Protein AF-A0A5S3WFR5-F1 (afdb_monomer_lite)

Structure (mmCIF, N/CA/C/O backbone):
data_AF-A0A5S3WFR5-F1
#
_entry.id   AF-A0A5S3WFR5-F1
#
loop_
_atom_site.group_PDB
_atom_site.id
_atom_site.type_symbol
_atom_site.label_atom_id
_atom_site.label_alt_id
_atom_site.label_comp_id
_atom_site.label_asym_id
_atom_site.label_entity_id
_atom_site.label_seq_id
_atom_site.pdbx_PDB_ins_code
_atom_site.Cartn_x
_atom_site.Cartn_y
_atom_site.Cartn_z
_atom_site.occupancy
_atom_site.B_iso_or_equiv
_atom_site.auth_seq_id
_atom_site.auth_comp_id
_atom_site.auth_asym_id
_atom_site.auth_atom_id
_atom_site.pdbx_PDB_model_num
ATOM 1 N N . LEU A 1 1 ? -14.503 5.009 3.243 1.00 92.75 1 LEU A N 1
ATOM 2 C CA . LEU A 1 1 ? -13.516 4.947 2.146 1.00 92.75 1 LEU A CA 1
ATOM 3 C C . LEU A 1 1 ? -12.479 6.036 2.391 1.00 92.75 1 LEU A C 1
ATOM 5 O O . LEU A 1 1 ? -12.870 7.113 2.813 1.00 92.75 1 LEU A O 1
ATOM 9 N N . VAL A 1 2 ? -11.190 5.758 2.197 1.00 93.81 2 VAL A N 1
ATOM 10 C CA . VAL A 1 2 ? -10.131 6.778 2.271 1.00 93.81 2 VAL A CA 1
ATOM 11 C C . VAL A 1 2 ? -9.521 6.901 0.879 1.00 93.81 2 VAL A C 1
ATOM 13 O O . VAL A 1 2 ? -9.141 5.880 0.308 1.00 93.81 2 VAL A O 1
ATOM 16 N N . VAL A 1 3 ? -9.472 8.112 0.333 1.00 93.50 3 VAL A N 1
ATOM 17 C CA . VAL A 1 3 ? -8.974 8.412 -1.020 1.00 93.50 3 VAL A CA 1
ATOM 18 C C . VAL A 1 3 ? -7.955 9.542 -0.984 1.00 93.50 3 VAL A C 1
ATOM 20 O O . VAL A 1 3 ? -7.815 10.219 0.028 1.00 93.50 3 VAL A O 1
ATOM 23 N N . ALA A 1 4 ? -7.218 9.707 -2.080 1.00 91.62 4 ALA A N 1
ATOM 24 C CA . ALA A 1 4 ? -6.226 10.762 -2.260 1.00 91.62 4 ALA A CA 1
ATOM 25 C C . ALA A 1 4 ? -6.445 11.488 -3.602 1.00 91.62 4 ALA A C 1
ATOM 27 O O . ALA A 1 4 ? -5.541 11.565 -4.444 1.00 91.62 4 ALA A O 1
ATOM 28 N N . ASP A 1 5 ? -7.682 11.918 -3.858 1.00 91.88 5 ASP A N 1
ATOM 29 C CA . ASP A 1 5 ? -8.093 12.506 -5.137 1.00 91.88 5 ASP A CA 1
ATOM 30 C C . ASP A 1 5 ? -8.175 14.040 -5.105 1.00 91.88 5 ASP A C 1
ATOM 32 O O . ASP A 1 5 ? -8.188 14.668 -6.166 1.00 91.88 5 ASP A O 1
ATOM 36 N N . GLY A 1 6 ? -8.110 14.653 -3.920 1.00 93.44 6 GLY A N 1
ATOM 37 C CA . GLY A 1 6 ? -8.160 16.104 -3.764 1.00 93.44 6 GLY A CA 1
ATOM 38 C C . GLY A 1 6 ? -9.564 16.699 -3.887 1.00 93.44 6 GLY A C 1
ATOM 39 O O . GLY A 1 6 ? -9.671 17.914 -4.064 1.00 93.44 6 GLY A O 1
ATOM 40 N N . GLN A 1 7 ? -10.623 15.882 -3.846 1.00 95.38 7 GLN A N 1
ATOM 41 C CA . GLN A 1 7 ? -12.012 16.347 -3.943 1.00 95.38 7 GLN A CA 1
ATOM 42 C C . GLN A 1 7 ? -12.623 16.713 -2.581 1.00 95.38 7 GLN A C 1
ATOM 44 O O . GLN A 1 7 ? -13.726 17.258 -2.537 1.00 95.38 7 GLN A O 1
ATOM 49 N N . GLY A 1 8 ? -11.882 16.507 -1.488 1.00 96.19 8 GLY A N 1
ATOM 50 C CA . GLY A 1 8 ? -12.344 16.755 -0.127 1.00 96.19 8 GLY A CA 1
ATOM 51 C C . GLY A 1 8 ? -13.218 15.630 0.433 1.00 96.19 8 GLY A C 1
ATOM 52 O O . GLY A 1 8 ? -13.573 14.676 -0.256 1.00 96.19 8 GLY A O 1
ATOM 53 N N . ASP A 1 9 ? -13.547 15.745 1.719 1.00 97.44 9 ASP A N 1
ATOM 54 C CA . ASP A 1 9 ? -14.411 14.782 2.399 1.00 97.44 9 ASP A CA 1
ATOM 55 C C . ASP A 1 9 ? -15.851 14.884 1.872 1.00 97.44 9 ASP A C 1
ATOM 57 O O . ASP A 1 9 ? -16.412 15.976 1.751 1.00 97.44 9 ASP A O 1
ATOM 61 N N . GLU A 1 10 ? -16.483 13.738 1.627 1.00 97.56 10 GLU A N 1
ATOM 62 C CA . GLU A 1 10 ? -17.886 13.673 1.224 1.00 97.56 10 GLU A CA 1
ATOM 63 C C . GLU A 1 10 ? -18.612 12.470 1.836 1.00 97.56 10 GLU A C 1
ATOM 65 O O . GLU A 1 10 ? -18.023 11.542 2.392 1.00 97.56 10 GLU A O 1
ATOM 70 N N . THR A 1 11 ? -19.940 12.477 1.753 1.00 97.75 11 THR A N 1
ATOM 71 C CA . THR A 1 11 ? -20.764 11.304 2.053 1.00 97.75 11 THR A CA 1
ATOM 72 C C . THR A 1 11 ? -21.628 11.013 0.846 1.00 97.75 11 THR A C 1
ATOM 74 O O . THR A 1 11 ? -22.443 11.846 0.450 1.00 97.75 11 THR A O 1
ATOM 77 N N . LYS A 1 12 ? -21.463 9.824 0.271 1.00 96.12 12 LYS A N 1
ATOM 78 C CA . LYS A 1 12 ? -22.139 9.425 -0.960 1.00 96.12 12 LYS A CA 1
ATOM 79 C C . LYS A 1 12 ? -22.732 8.036 -0.805 1.00 96.12 12 LYS A C 1
ATOM 81 O O . LYS A 1 12 ? -22.036 7.115 -0.394 1.00 96.12 12 LYS A O 1
ATOM 86 N N . ASP A 1 13 ? -24.028 7.903 -1.077 1.00 95.81 13 ASP A N 1
ATOM 87 C CA . ASP A 1 13 ? -24.769 6.636 -0.976 1.00 95.81 13 ASP A CA 1
ATOM 88 C C . ASP A 1 13 ? -24.591 5.918 0.382 1.00 95.81 13 ASP A C 1
ATOM 90 O O . ASP A 1 13 ? -24.513 4.695 0.466 1.00 95.81 13 ASP A O 1
ATOM 94 N N . GLY A 1 14 ? -24.492 6.693 1.470 1.00 95.12 14 GLY A N 1
ATOM 95 C CA . GLY A 1 14 ? -24.269 6.174 2.826 1.00 95.12 14 GLY A CA 1
ATOM 96 C C . GLY A 1 14 ? -22.819 5.780 3.142 1.00 95.12 14 GLY A C 1
ATOM 97 O O . GLY A 1 14 ? -22.547 5.289 4.236 1.00 95.12 14 GLY A O 1
ATOM 98 N N . VAL A 1 15 ? -21.879 6.010 2.224 1.00 95.56 15 VAL A N 1
ATOM 99 C CA . VAL A 1 15 ? -20.445 5.788 2.427 1.00 95.56 15 VAL A CA 1
ATOM 100 C C . VAL A 1 15 ? -19.766 7.112 2.761 1.00 95.56 15 VAL A C 1
ATOM 102 O O . VAL A 1 15 ? -19.784 8.047 1.964 1.00 95.56 15 VAL A O 1
ATOM 105 N N . ASN A 1 16 ? -19.112 7.172 3.923 1.00 97.31 16 ASN A N 1
ATOM 106 C CA . ASN A 1 16 ? -18.225 8.284 4.269 1.00 97.31 16 ASN A CA 1
ATOM 107 C C . ASN A 1 16 ? -16.911 8.146 3.492 1.00 97.31 16 ASN A C 1
ATOM 109 O O . ASN A 1 16 ? -16.227 7.116 3.594 1.00 97.31 16 ASN A O 1
ATOM 113 N N . ILE A 1 17 ? -16.566 9.171 2.724 1.00 97.25 17 ILE A N 1
ATOM 114 C CA . ILE A 1 17 ? -15.358 9.271 1.913 1.00 97.25 17 ILE A CA 1
ATOM 115 C C . ILE A 1 17 ? -14.476 10.340 2.552 1.00 97.25 17 ILE A C 1
ATOM 117 O O 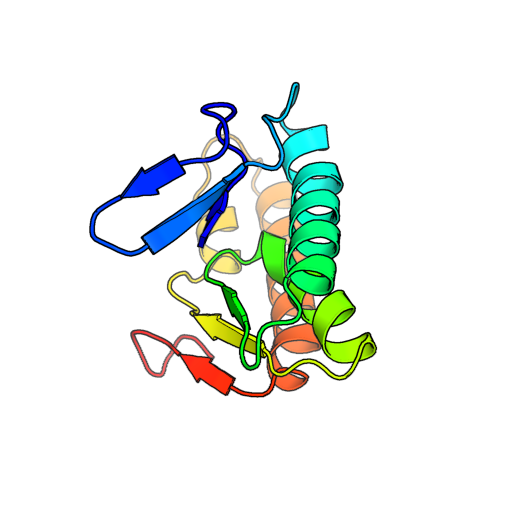. ILE A 1 17 ? -14.897 11.479 2.722 1.00 97.25 17 ILE A O 1
ATOM 121 N N . PHE A 1 18 ? -13.268 9.943 2.940 1.00 96.94 18 PHE A N 1
ATOM 122 C CA . PHE A 1 18 ? -12.281 10.821 3.552 1.00 96.94 18 PHE A CA 1
ATOM 123 C C . PHE A 1 18 ? -11.127 11.037 2.581 1.00 96.94 18 PHE A C 1
ATOM 125 O O . PHE A 1 18 ? -10.478 10.064 2.187 1.00 96.94 18 PHE A O 1
ATOM 132 N N . ASP A 1 19 ? -10.863 12.283 2.220 1.00 96.06 19 ASP A N 1
ATOM 133 C CA . ASP A 1 19 ? -9.786 12.650 1.309 1.00 96.06 19 ASP A CA 1
ATOM 134 C C . ASP A 1 19 ? -8.534 13.047 2.098 1.00 96.06 19 ASP A C 1
ATOM 136 O O . ASP A 1 19 ? -8.569 13.871 3.013 1.00 96.06 19 ASP A O 1
ATOM 140 N N . VAL A 1 20 ? -7.395 12.457 1.742 1.00 94.62 20 VAL A N 1
ATOM 141 C CA . VAL A 1 20 ? -6.081 12.819 2.300 1.00 94.62 20 VAL A CA 1
ATOM 142 C C . VAL A 1 20 ? -5.331 13.826 1.420 1.00 94.62 20 VAL A C 1
ATOM 144 O O . VAL A 1 20 ? -4.146 14.099 1.637 1.00 94.62 20 VAL A O 1
ATOM 147 N N . GLY A 1 21 ? -6.025 14.396 0.434 1.00 92.81 21 GLY A N 1
ATOM 148 C CA . GLY A 1 21 ? -5.503 15.333 -0.547 1.00 92.81 21 GLY A CA 1
ATOM 149 C C . GLY A 1 21 ? -4.877 14.623 -1.743 1.00 92.81 21 GLY A C 1
ATOM 150 O O . GLY A 1 21 ? -4.930 13.409 -1.876 1.00 92.81 21 GLY A O 1
ATOM 151 N N . THR A 1 22 ? -4.235 15.384 -2.629 1.00 91.75 22 THR A N 1
ATOM 152 C CA . THR A 1 22 ? -3.664 14.843 -3.871 1.00 91.75 22 THR A CA 1
ATOM 153 C C . THR A 1 22 ? -2.137 14.922 -3.911 1.00 91.75 22 THR A C 1
ATOM 155 O O . THR A 1 22 ? -1.495 15.765 -3.273 1.00 91.75 22 THR A O 1
ATOM 158 N N . ALA A 1 23 ? -1.522 14.037 -4.693 1.00 89.25 23 ALA A N 1
ATOM 159 C CA . ALA A 1 23 ? -0.081 14.013 -4.889 1.00 89.25 23 ALA A CA 1
ATOM 160 C C . ALA A 1 23 ? 0.369 15.066 -5.914 1.00 89.25 23 ALA A C 1
ATOM 162 O O . ALA A 1 23 ? -0.087 15.073 -7.053 1.00 89.25 23 ALA A O 1
ATOM 163 N N . SER A 1 24 ? 1.376 15.872 -5.569 1.00 87.44 24 SER A N 1
ATOM 164 C CA . SER A 1 24 ? 1.981 16.841 -6.500 1.00 87.44 24 SER A CA 1
ATOM 165 C C . SER A 1 24 ? 2.900 16.208 -7.556 1.00 87.44 24 SER A C 1
ATOM 167 O O . SER A 1 24 ? 3.256 16.847 -8.543 1.00 87.44 24 SER A O 1
ATOM 169 N N . SER A 1 25 ? 3.322 14.954 -7.360 1.00 89.12 25 SER A N 1
ATOM 170 C CA . SER A 1 25 ? 4.224 14.222 -8.255 1.00 89.12 25 SER A CA 1
ATOM 171 C C . SER A 1 25 ? 4.021 12.703 -8.172 1.00 89.12 25 SER A C 1
ATOM 173 O O . SER A 1 25 ? 3.462 12.183 -7.205 1.00 89.12 25 SER A O 1
ATOM 175 N N . ARG A 1 26 ? 4.555 11.951 -9.147 1.00 82.69 26 ARG A N 1
ATOM 176 C CA . ARG A 1 26 ? 4.551 10.472 -9.101 1.00 82.69 26 ARG A CA 1
ATOM 177 C C . ARG A 1 26 ? 5.288 9.920 -7.879 1.00 82.69 26 ARG A C 1
ATOM 179 O O . ARG A 1 26 ? 4.840 8.945 -7.290 1.00 82.69 26 ARG A O 1
ATOM 186 N N . PHE A 1 27 ? 6.395 10.551 -7.490 1.00 82.31 27 PHE A N 1
ATOM 187 C CA . PHE A 1 27 ? 7.187 10.126 -6.336 1.00 82.31 27 PHE A CA 1
ATOM 188 C C . PHE A 1 27 ? 6.427 10.340 -5.024 1.00 82.31 27 PHE A C 1
ATOM 190 O O . PHE A 1 27 ? 6.336 9.429 -4.205 1.00 82.31 27 PHE A O 1
ATOM 197 N N . SER A 1 28 ? 5.806 11.512 -4.852 1.00 83.94 28 SER A N 1
ATOM 198 C CA . SER A 1 28 ? 4.947 11.760 -3.690 1.00 83.94 28 SER A CA 1
ATOM 199 C C . SER A 1 28 ? 3.721 10.851 -3.688 1.00 83.94 28 SER A C 1
ATOM 201 O O . SER A 1 28 ? 3.279 10.452 -2.618 1.00 83.94 28 SER A O 1
ATOM 203 N N . ARG A 1 29 ? 3.191 10.479 -4.859 1.00 84.94 29 ARG A N 1
ATOM 204 C CA . ARG A 1 29 ? 2.079 9.529 -4.942 1.00 84.94 29 ARG A CA 1
ATOM 205 C C . ARG A 1 29 ? 2.466 8.172 -4.366 1.00 84.94 29 ARG A C 1
ATOM 207 O O . ARG A 1 29 ? 1.773 7.689 -3.494 1.00 84.94 29 ARG A O 1
ATOM 214 N N . ILE A 1 30 ? 3.605 7.624 -4.780 1.00 81.75 30 ILE A N 1
ATOM 215 C CA . ILE A 1 30 ? 4.031 6.276 -4.375 1.00 81.75 30 ILE A CA 1
ATOM 216 C C . ILE A 1 30 ? 4.510 6.229 -2.914 1.00 81.75 30 ILE A C 1
ATOM 218 O O . ILE A 1 30 ? 4.364 5.208 -2.254 1.00 81.75 30 ILE A O 1
ATOM 222 N N . LEU A 1 31 ? 5.103 7.308 -2.389 1.00 82.12 31 LEU A N 1
ATOM 223 C CA . LEU A 1 31 ? 5.726 7.282 -1.055 1.00 82.12 31 LEU A CA 1
ATOM 224 C C . LEU A 1 31 ? 4.961 8.052 0.021 1.00 82.12 31 LEU A C 1
ATOM 226 O O . LEU A 1 31 ? 4.959 7.638 1.179 1.00 82.12 31 LEU A O 1
ATOM 230 N N . LYS A 1 32 ? 4.348 9.189 -0.328 1.00 87.56 32 LYS A N 1
ATOM 231 C CA . LYS A 1 32 ? 3.672 10.060 0.643 1.00 87.56 32 LYS A CA 1
ATOM 232 C C . LYS A 1 32 ? 2.208 9.672 0.816 1.00 87.56 32 LYS A C 1
ATOM 234 O O . LYS A 1 32 ? 1.785 9.507 1.953 1.00 87.56 32 LYS A O 1
ATOM 239 N N . MET A 1 33 ? 1.455 9.493 -0.271 1.00 89.94 33 MET A N 1
ATOM 240 C CA . MET A 1 33 ? 0.010 9.225 -0.174 1.00 89.94 33 MET A CA 1
ATOM 241 C C . MET A 1 33 ? -0.315 7.959 0.625 1.00 89.94 33 MET A C 1
ATOM 243 O O . MET A 1 33 ? -1.149 8.057 1.521 1.00 89.94 33 MET A O 1
ATOM 247 N N . PRO A 1 34 ? 0.392 6.823 0.452 1.00 89.62 34 PRO A N 1
ATOM 248 C CA . PRO A 1 34 ? 0.184 5.655 1.299 1.00 89.62 34 PRO A CA 1
ATOM 249 C C . PRO A 1 34 ? 0.331 5.975 2.790 1.00 89.62 34 PRO A C 1
ATOM 251 O O . PRO A 1 34 ? -0.463 5.517 3.606 1.00 89.62 34 PRO A O 1
ATOM 254 N N . LYS A 1 35 ? 1.305 6.810 3.170 1.00 88.81 35 LYS A N 1
ATOM 255 C CA . LYS A 1 35 ? 1.495 7.202 4.570 1.00 88.81 35 LYS A CA 1
ATOM 256 C C . LYS A 1 35 ? 0.316 8.020 5.099 1.00 88.81 35 LYS A C 1
ATOM 258 O O . LYS A 1 35 ? -0.152 7.725 6.193 1.00 88.81 35 LYS A O 1
ATOM 263 N N . GLU A 1 36 ? -0.163 9.004 4.342 1.00 92.19 36 GLU A N 1
ATOM 264 C CA . GLU A 1 36 ? -1.321 9.818 4.743 1.00 92.19 36 GLU A CA 1
ATOM 265 C C . GLU A 1 36 ? -2.588 8.952 4.864 1.00 92.19 36 GLU A C 1
ATOM 267 O O . GLU A 1 36 ? -3.300 9.028 5.865 1.00 92.19 36 GLU A O 1
ATOM 272 N N . VAL A 1 37 ? -2.810 8.032 3.913 1.00 93.12 37 VAL A N 1
ATOM 273 C CA . VAL A 1 37 ? -3.897 7.037 3.975 1.00 93.12 37 VAL A CA 1
ATOM 274 C C . VAL A 1 37 ? -3.777 6.170 5.228 1.00 93.12 37 VAL A C 1
ATOM 276 O O . VAL A 1 37 ? -4.775 5.903 5.895 1.00 93.12 37 VAL A O 1
ATOM 279 N N . ALA A 1 38 ? -2.564 5.744 5.585 1.00 91.69 38 ALA A N 1
ATOM 280 C CA . ALA A 1 38 ? -2.333 4.939 6.777 1.00 91.69 38 ALA A CA 1
ATOM 281 C C . ALA A 1 38 ? -2.642 5.709 8.069 1.00 91.69 38 ALA A C 1
ATOM 283 O O . ALA A 1 38 ? -3.271 5.155 8.970 1.00 91.69 38 ALA A O 1
ATOM 284 N N . VAL A 1 39 ? -2.227 6.978 8.152 1.00 93.75 39 VAL A N 1
ATOM 285 C CA . VAL A 1 39 ? -2.517 7.862 9.291 1.00 93.75 39 VAL A CA 1
ATOM 286 C C . VAL A 1 39 ? -4.023 8.051 9.433 1.00 93.75 39 VAL A C 1
ATOM 288 O O . VAL A 1 39 ? -4.573 7.722 10.482 1.00 93.75 39 VAL A O 1
ATOM 291 N N . LYS A 1 40 ? -4.706 8.459 8.357 1.00 95.38 40 LYS A N 1
ATOM 292 C CA . LYS A 1 40 ? -6.163 8.627 8.362 1.00 95.38 40 LYS A CA 1
ATOM 293 C C . LYS A 1 40 ? -6.884 7.326 8.706 1.00 95.38 40 LYS A C 1
ATOM 295 O O . LYS A 1 40 ? -7.845 7.321 9.468 1.00 95.38 40 LYS A O 1
ATOM 300 N N . GLY A 1 41 ? -6.391 6.201 8.194 1.00 93.94 41 GLY A N 1
ATOM 301 C CA . GLY A 1 41 ? -6.896 4.881 8.540 1.00 93.94 41 GLY A CA 1
ATOM 302 C C . GLY A 1 41 ? -6.821 4.606 10.044 1.00 93.94 41 GLY A C 1
ATOM 303 O O . GLY A 1 41 ? -7.810 4.164 10.627 1.00 93.94 41 GLY A O 1
ATOM 304 N N . LEU A 1 42 ? -5.684 4.881 10.689 1.00 94.50 42 LEU A N 1
ATOM 305 C CA . LEU A 1 42 ? -5.526 4.703 12.136 1.00 94.50 42 LEU A CA 1
ATOM 306 C C . LEU A 1 42 ? -6.443 5.627 12.943 1.00 94.50 42 LEU A C 1
ATOM 308 O O . LEU A 1 42 ? -7.031 5.166 13.918 1.00 94.50 42 LEU A O 1
ATOM 312 N N . GLU A 1 43 ? -6.603 6.883 12.519 1.00 95.62 43 GLU A N 1
ATOM 313 C CA . GLU A 1 43 ? -7.515 7.851 13.146 1.00 95.62 43 GLU A CA 1
ATOM 314 C C . GLU A 1 43 ? -8.971 7.378 13.120 1.00 95.62 43 GLU A C 1
ATOM 316 O O . GLU A 1 43 ? -9.677 7.490 14.120 1.00 95.62 43 GLU A O 1
ATOM 321 N N . LEU A 1 44 ? -9.413 6.810 11.994 1.00 95.25 44 LEU A N 1
ATOM 322 C CA . LEU A 1 44 ? -10.769 6.275 11.845 1.00 95.25 44 LEU A CA 1
ATOM 323 C C . LEU A 1 44 ? -11.017 5.025 12.695 1.00 95.25 44 LEU A C 1
ATOM 325 O O . LEU A 1 44 ? -12.171 4.681 12.933 1.00 95.25 44 LEU A O 1
ATOM 329 N N . ASN A 1 45 ? -9.952 4.354 13.148 1.00 94.62 45 ASN A N 1
ATOM 330 C CA . ASN A 1 45 ? -10.013 3.223 14.069 1.00 94.62 45 ASN A CA 1
ATOM 331 C C . ASN A 1 45 ? -11.029 2.135 13.656 1.00 94.62 45 ASN A C 1
ATOM 333 O O . ASN A 1 45 ? -11.793 1.640 14.482 1.00 94.62 45 ASN A O 1
ATOM 337 N N . ALA A 1 46 ? -11.041 1.769 12.374 1.00 94.12 46 ALA A N 1
ATOM 338 C CA . ALA A 1 46 ? -11.954 0.759 11.853 1.00 94.12 46 ALA A CA 1
ATOM 339 C C . ALA A 1 46 ? -11.646 -0.644 12.409 1.00 94.12 46 ALA A C 1
ATOM 341 O O . ALA A 1 46 ? -10.499 -0.968 12.734 1.00 94.12 46 ALA A O 1
ATOM 342 N N . ASP A 1 47 ? -12.666 -1.504 12.453 1.00 93.56 47 ASP A N 1
ATOM 343 C CA . ASP A 1 47 ? -12.515 -2.903 12.870 1.00 93.56 47 ASP A CA 1
ATOM 344 C C . ASP A 1 47 ? -11.723 -3.736 11.851 1.00 93.56 47 ASP A C 1
ATOM 346 O O . ASP A 1 47 ? -10.966 -4.640 12.218 1.00 93.56 47 ASP A O 1
ATOM 350 N N . VAL A 1 48 ? -11.907 -3.433 10.562 1.00 94.50 48 VAL A N 1
ATOM 351 C CA . VAL A 1 48 ? -11.285 -4.125 9.429 1.00 94.50 48 VAL A CA 1
ATOM 352 C C . VAL A 1 48 ? -10.891 -3.111 8.363 1.00 94.50 48 VAL A C 1
ATOM 354 O O . VAL A 1 48 ? -11.666 -2.225 8.006 1.00 94.50 48 VAL A O 1
ATOM 357 N N . TYR A 1 49 ? -9.688 -3.283 7.827 1.00 94.94 49 TYR A N 1
ATOM 358 C CA . TYR A 1 49 ? -9.155 -2.497 6.725 1.00 94.94 49 TYR A CA 1
ATOM 359 C C . TYR A 1 49 ? -9.069 -3.367 5.479 1.00 94.94 49 TYR A C 1
ATOM 361 O O . TYR A 1 49 ? -8.516 -4.464 5.527 1.00 94.94 49 TYR A O 1
ATOM 369 N N . HIS A 1 50 ? -9.594 -2.859 4.369 1.00 93.69 50 HIS A N 1
ATOM 370 C CA . HIS A 1 50 ? -9.608 -3.538 3.081 1.00 93.69 50 HIS A CA 1
ATOM 371 C C . HIS A 1 50 ? -8.908 -2.664 2.039 1.00 93.69 50 HIS A C 1
ATOM 373 O O . HIS A 1 50 ? -9.192 -1.469 1.949 1.00 93.69 50 HIS A O 1
ATOM 379 N N . MET A 1 51 ? -7.970 -3.237 1.289 1.00 89.81 51 MET A N 1
ATOM 380 C CA . MET A 1 51 ? -7.124 -2.509 0.341 1.00 89.81 51 MET A CA 1
ATOM 381 C C . MET A 1 51 ? -6.828 -3.356 -0.890 1.00 89.81 51 MET A C 1
ATOM 383 O O . MET A 1 51 ? -6.687 -4.564 -0.760 1.00 89.81 51 MET A O 1
ATOM 387 N N . HIS A 1 52 ? -6.706 -2.713 -2.049 1.00 85.44 52 HIS A N 1
ATOM 388 C CA . HIS A 1 52 ? -6.563 -3.392 -3.341 1.00 85.44 52 HIS A CA 1
ATOM 389 C C . HIS A 1 52 ? -5.201 -3.160 -4.006 1.00 85.44 52 HIS A C 1
ATOM 391 O O . HIS A 1 52 ? -4.659 -4.054 -4.643 1.00 85.44 52 HIS A O 1
ATOM 397 N N . ASP A 1 53 ? -4.616 -1.972 -3.850 1.00 81.44 53 ASP A N 1
ATOM 398 C CA . ASP A 1 53 ? -3.392 -1.641 -4.574 1.00 81.44 53 ASP A CA 1
ATOM 399 C C . ASP A 1 53 ? -2.125 -2.203 -3.902 1.00 81.44 53 ASP A C 1
ATOM 401 O O . ASP A 1 53 ? -1.936 -2.030 -2.692 1.00 81.44 53 ASP A O 1
ATOM 405 N N . PRO A 1 54 ? -1.173 -2.778 -4.663 1.00 75.31 54 PRO A N 1
ATOM 406 C CA . PRO A 1 54 ? 0.077 -3.313 -4.116 1.00 75.31 54 PRO A CA 1
ATOM 407 C C . PRO A 1 54 ? 0.966 -2.234 -3.472 1.00 75.31 54 PRO A C 1
ATOM 409 O O . PRO A 1 54 ? 1.719 -2.523 -2.538 1.00 75.31 54 PRO A O 1
ATOM 412 N N . GLU A 1 55 ? 0.853 -0.963 -3.882 1.00 77.56 55 GLU A N 1
ATOM 413 C CA . GLU A 1 55 ? 1.540 0.151 -3.205 1.00 77.56 55 GLU A CA 1
ATOM 414 C C . GLU A 1 55 ? 1.071 0.344 -1.748 1.00 77.56 55 GLU A C 1
ATOM 416 O O . GLU A 1 55 ? 1.834 0.821 -0.898 1.00 77.56 55 GLU A O 1
ATOM 421 N N . LEU A 1 56 ? -0.138 -0.125 -1.420 1.00 83.62 56 LEU A N 1
ATOM 422 C CA . LEU A 1 56 ? -0.700 -0.086 -0.074 1.00 83.62 56 LEU A CA 1
ATOM 423 C C . LEU A 1 56 ? -0.209 -1.224 0.822 1.00 83.62 56 LEU A C 1
ATOM 425 O O . LEU A 1 56 ? -0.460 -1.178 2.020 1.00 83.62 56 LEU A O 1
ATOM 429 N N . LEU A 1 57 ? 0.579 -2.191 0.340 1.00 85.12 57 LEU A N 1
ATOM 430 C CA . LEU A 1 57 ? 1.171 -3.218 1.216 1.00 85.12 57 LEU A CA 1
ATOM 431 C C . LEU A 1 57 ? 2.049 -2.613 2.326 1.00 85.12 57 LEU A C 1
ATOM 433 O O . LEU A 1 57 ? 2.164 -3.155 3.429 1.00 85.12 5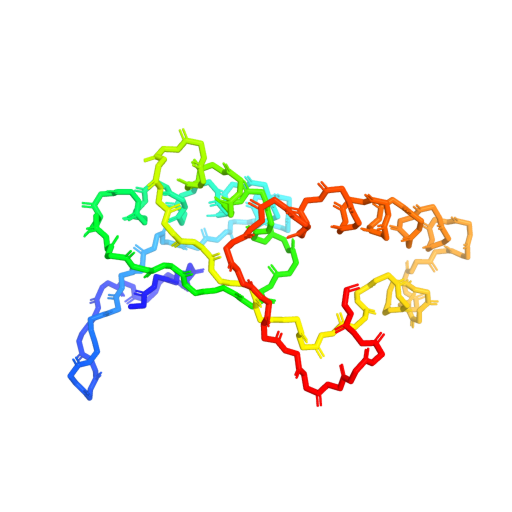7 LEU A O 1
ATOM 437 N N . THR A 1 58 ? 2.634 -1.440 2.072 1.00 83.62 58 THR A N 1
ATOM 438 C CA . THR A 1 58 ? 3.347 -0.663 3.097 1.00 83.62 58 THR A CA 1
ATOM 439 C C . THR A 1 58 ? 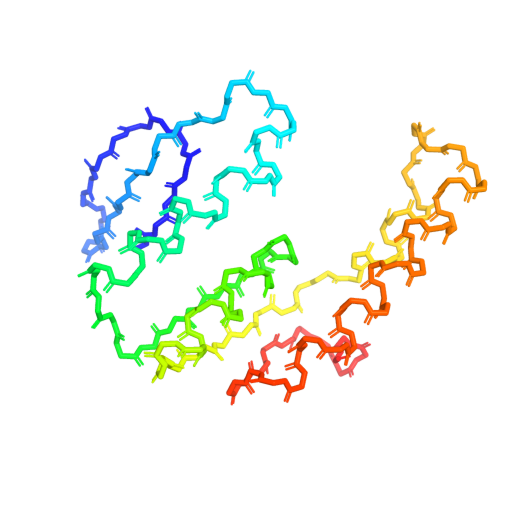2.390 -0.145 4.178 1.00 83.62 58 THR A C 1
ATOM 441 O O . THR A 1 58 ? 2.704 -0.217 5.368 1.00 83.62 58 THR A O 1
ATOM 444 N N . VAL A 1 59 ? 1.202 0.317 3.774 1.00 90.19 59 VAL A N 1
ATOM 445 C CA . VAL A 1 59 ? 0.107 0.755 4.661 1.00 90.19 59 VAL A CA 1
ATOM 446 C C . VAL A 1 59 ? -0.439 -0.414 5.459 1.00 90.19 59 VAL A C 1
ATOM 448 O O . VAL A 1 59 ? -0.563 -0.312 6.677 1.00 90.19 59 VAL A O 1
ATOM 451 N N . ALA A 1 60 ? -0.675 -1.544 4.791 1.00 90.50 60 ALA A N 1
ATOM 452 C CA . ALA A 1 60 ? -1.099 -2.803 5.389 1.00 90.50 60 ALA A CA 1
ATOM 453 C C . ALA A 1 60 ? -0.225 -3.149 6.588 1.00 90.50 60 ALA A C 1
ATOM 455 O O . ALA A 1 60 ? -0.710 -3.353 7.697 1.00 90.50 60 ALA A O 1
ATOM 456 N N . ASN A 1 61 ? 1.091 -3.124 6.383 1.00 87.25 61 ASN A N 1
ATOM 457 C CA . ASN A 1 61 ? 2.051 -3.447 7.421 1.00 87.25 61 ASN A CA 1
ATOM 458 C C . ASN A 1 61 ? 2.028 -2.433 8.577 1.00 87.25 61 ASN A C 1
ATOM 460 O O . ASN A 1 61 ? 2.193 -2.832 9.728 1.00 87.25 61 ASN A O 1
ATOM 464 N N . LEU A 1 62 ? 1.842 -1.137 8.304 1.00 89.69 62 LEU A N 1
ATOM 465 C CA . LEU A 1 62 ? 1.730 -0.131 9.366 1.00 89.69 62 LEU A CA 1
ATOM 466 C C . LEU A 1 62 ? 0.474 -0.362 10.215 1.00 89.69 62 LEU A C 1
ATOM 468 O O . LEU A 1 62 ? 0.557 -0.359 11.441 1.00 89.69 62 LEU A O 1
ATOM 472 N N . LEU A 1 63 ? -0.667 -0.611 9.574 1.00 92.69 63 LEU A N 1
ATOM 473 C CA . LEU A 1 63 ? -1.929 -0.911 10.249 1.00 92.69 63 LEU A CA 1
ATOM 474 C C . LEU A 1 63 ? -1.821 -2.204 11.074 1.00 92.69 63 LEU A C 1
ATOM 476 O O . LEU A 1 63 ? -2.173 -2.209 12.253 1.00 92.69 63 LEU A O 1
ATOM 480 N N . LYS A 1 64 ? -1.237 -3.268 10.503 1.00 92.56 64 LYS A N 1
ATOM 481 C CA . LYS A 1 64 ? -0.953 -4.532 11.204 1.00 92.56 64 LYS A CA 1
ATOM 482 C C . LYS A 1 64 ? -0.086 -4.330 12.445 1.00 92.56 64 LYS A C 1
ATOM 484 O O . LYS A 1 64 ? -0.413 -4.860 13.503 1.00 92.56 64 LYS A O 1
ATOM 489 N N . ASN A 1 65 ? 0.981 -3.537 12.342 1.00 90.44 65 ASN A N 1
ATOM 490 C CA . ASN A 1 65 ? 1.856 -3.229 13.476 1.00 90.44 65 ASN A CA 1
ATOM 491 C C . ASN A 1 65 ? 1.136 -2.453 14.596 1.00 90.44 65 ASN A C 1
ATOM 493 O O . ASN A 1 65 ? 1.578 -2.495 15.739 1.00 90.44 65 ASN A O 1
ATOM 497 N N . ASN A 1 66 ? 0.023 -1.783 14.287 1.00 92.19 66 ASN A N 1
ATOM 498 C CA . ASN A 1 66 ? -0.856 -1.116 15.252 1.00 92.19 66 ASN A CA 1
ATOM 499 C C . ASN A 1 66 ? -2.044 -2.002 15.687 1.00 92.19 66 ASN A C 1
ATOM 501 O O . ASN A 1 66 ? -3.062 -1.499 16.162 1.00 92.19 66 ASN A O 1
ATOM 505 N N . GLY A 1 67 ? -1.944 -3.323 15.498 1.00 93.12 67 GLY A N 1
ATOM 506 C CA . GLY A 1 67 ? -2.938 -4.297 15.956 1.00 93.12 67 GLY A CA 1
ATOM 507 C C . GLY A 1 67 ? -4.233 -4.329 15.144 1.00 93.12 67 GLY A C 1
ATOM 508 O O . GLY A 1 67 ? -5.217 -4.909 15.598 1.00 93.12 67 GLY A O 1
ATOM 509 N N . LYS A 1 68 ? -4.267 -3.706 13.960 1.00 95.19 68 LYS A N 1
ATOM 510 C CA . LYS A 1 68 ? -5.455 -3.705 13.097 1.00 95.19 68 LYS A CA 1
ATOM 511 C C . LYS A 1 68 ? -5.577 -4.998 12.298 1.00 95.19 68 LYS A C 1
ATOM 513 O O . LYS A 1 68 ? -4.573 -5.654 12.014 1.00 95.19 68 LYS A O 1
ATOM 518 N N . LYS A 1 69 ? -6.811 -5.333 11.909 1.00 95.69 69 LYS A N 1
ATOM 519 C CA . LYS A 1 69 ? -7.096 -6.417 10.963 1.00 95.69 69 LYS A CA 1
ATOM 520 C C . LYS A 1 69 ? -7.065 -5.881 9.539 1.00 95.69 69 LYS A C 1
ATOM 522 O O . LYS A 1 69 ? -7.750 -4.904 9.242 1.00 95.69 69 LYS A O 1
ATOM 527 N N . VAL A 1 70 ? -6.284 -6.509 8.672 1.00 95.06 70 VAL A N 1
ATOM 528 C CA . VAL A 1 70 ? -6.071 -6.070 7.294 1.00 95.06 70 VAL A CA 1
ATOM 529 C C . VAL A 1 70 ? -6.325 -7.217 6.326 1.00 95.06 70 VAL A C 1
ATOM 531 O O . VAL A 1 70 ? -5.720 -8.281 6.448 1.00 95.06 70 VAL A O 1
ATOM 534 N N . ILE A 1 71 ? -7.190 -6.958 5.350 1.00 93.31 71 ILE A N 1
ATOM 535 C CA . ILE A 1 71 ? -7.491 -7.828 4.216 1.00 93.31 71 ILE A CA 1
ATOM 536 C C . ILE A 1 71 ? -6.947 -7.158 2.951 1.00 93.31 71 ILE A C 1
ATOM 538 O O . ILE A 1 71 ? -7.203 -5.974 2.715 1.00 93.31 71 ILE A O 1
ATOM 542 N N . PHE A 1 72 ? -6.191 -7.909 2.155 1.00 90.31 72 PHE A N 1
ATOM 543 C CA . PHE A 1 72 ? -5.661 -7.452 0.872 1.00 90.31 72 PHE A CA 1
ATOM 544 C C . PHE A 1 72 ? -6.425 -8.089 -0.283 1.00 90.31 72 PHE A C 1
ATOM 546 O O . PHE A 1 72 ? -6.625 -9.298 -0.290 1.00 90.31 72 PHE A O 1
ATOM 553 N N . ASP A 1 73 ? -6.841 -7.279 -1.243 1.00 86.75 73 ASP A N 1
ATOM 554 C CA . ASP A 1 73 ? -7.559 -7.693 -2.438 1.00 86.75 73 ASP A CA 1
ATOM 555 C C . ASP A 1 73 ? -6.604 -7.703 -3.629 1.00 86.75 73 ASP A C 1
ATOM 557 O O . ASP A 1 73 ? -6.345 -6.680 -4.264 1.00 86.75 73 ASP A O 1
ATOM 561 N N . ALA A 1 74 ? -6.013 -8.861 -3.892 1.00 78.50 74 ALA A N 1
ATOM 562 C CA . ALA A 1 74 ? -5.055 -9.048 -4.963 1.00 78.50 74 ALA A CA 1
ATOM 563 C C . ALA A 1 74 ? -5.798 -9.230 -6.298 1.00 78.50 74 ALA A C 1
ATOM 565 O O . ALA A 1 74 ? -6.169 -10.343 -6.683 1.00 78.50 74 ALA A O 1
ATOM 566 N N . HIS A 1 75 ? -6.014 -8.124 -7.014 1.00 67.25 75 HIS A N 1
ATOM 567 C CA . HIS A 1 75 ? -6.635 -8.139 -8.348 1.00 67.25 75 HIS A CA 1
ATOM 568 C C . HIS A 1 75 ? -5.631 -8.338 -9.486 1.00 67.25 75 HIS A C 1
ATOM 570 O O . HIS A 1 75 ? -6.018 -8.761 -10.575 1.00 67.25 75 HIS A O 1
ATOM 576 N N . GLU A 1 76 ? -4.346 -8.055 -9.260 1.00 65.44 76 GLU A N 1
ATOM 577 C CA . GLU A 1 76 ? -3.358 -7.936 -10.333 1.00 65.44 76 GLU A CA 1
ATOM 578 C C . GLU A 1 76 ? -2.043 -8.659 -10.020 1.00 65.44 76 GLU A C 1
ATOM 580 O O . GLU A 1 76 ? -1.505 -8.553 -8.922 1.00 65.44 76 GLU A O 1
ATOM 585 N N . ASP A 1 77 ? -1.468 -9.330 -11.023 1.00 74.94 77 ASP A N 1
ATOM 586 C CA . ASP A 1 77 ? -0.071 -9.780 -10.981 1.00 74.94 77 ASP A CA 1
ATOM 587 C C . ASP A 1 77 ? 0.846 -8.594 -11.319 1.00 74.94 77 ASP A C 1
ATOM 589 O O . ASP A 1 77 ? 1.341 -8.440 -12.443 1.00 74.94 77 ASP A O 1
ATOM 593 N N . PHE A 1 78 ? 1.004 -7.692 -10.349 1.00 79.31 78 PHE A N 1
ATOM 594 C CA . PHE A 1 78 ? 1.806 -6.478 -10.483 1.00 79.31 78 PHE A CA 1
ATOM 595 C C . PHE A 1 78 ? 3.262 -6.756 -10.913 1.00 79.31 78 PHE A C 1
ATOM 597 O O . PHE A 1 78 ? 3.764 -6.047 -11.801 1.00 79.31 78 PHE A O 1
ATOM 604 N N . PRO A 1 79 ? 3.942 -7.812 -10.416 1.00 81.81 79 PRO A N 1
ATOM 605 C CA . PRO A 1 79 ? 5.243 -8.220 -10.934 1.00 81.81 79 PRO A CA 1
ATOM 606 C C . PRO A 1 79 ? 5.235 -8.509 -12.438 1.00 81.81 79 PRO A C 1
ATOM 608 O O . PRO A 1 79 ? 6.130 -8.033 -13.148 1.00 81.81 79 PRO A O 1
ATOM 611 N N . LYS A 1 80 ? 4.247 -9.250 -12.960 1.00 83.56 80 LYS A N 1
ATOM 612 C CA . LYS A 1 80 ? 4.127 -9.501 -14.407 1.00 83.56 80 LYS A CA 1
ATOM 613 C C . LYS A 1 80 ? 3.751 -8.240 -15.177 1.00 83.56 80 LYS A C 1
ATOM 615 O O . LYS A 1 80 ? 4.293 -8.024 -16.262 1.00 83.56 80 LYS A O 1
ATOM 620 N N . GLN A 1 81 ? 2.908 -7.371 -14.621 1.00 83.81 81 GLN A N 1
ATOM 621 C CA . GLN A 1 81 ? 2.568 -6.095 -15.256 1.00 83.81 81 GLN A CA 1
ATOM 622 C C . GLN A 1 81 ? 3.784 -5.175 -15.442 1.00 83.81 81 GLN A C 1
ATOM 624 O O . GLN A 1 81 ? 3.856 -4.418 -16.412 1.00 83.81 81 GLN A O 1
ATOM 629 N N . LEU A 1 82 ? 4.777 -5.229 -14.547 1.00 85.38 82 LEU A N 1
ATOM 630 C CA . LEU A 1 82 ? 6.018 -4.462 -14.708 1.00 85.38 82 LEU A CA 1
ATOM 631 C C . LEU A 1 82 ? 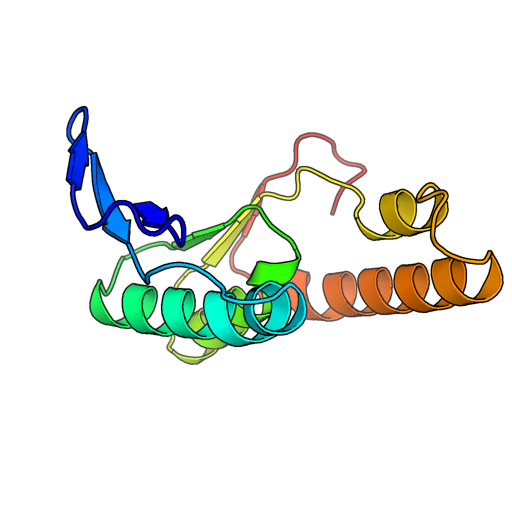6.816 -4.888 -15.947 1.00 85.38 82 LEU A C 1
ATOM 633 O O . LEU A 1 82 ? 7.456 -4.044 -16.576 1.00 85.38 82 LEU A O 1
ATOM 637 N N . LEU A 1 83 ? 6.736 -6.162 -16.343 1.00 87.56 83 LEU A N 1
ATOM 638 C CA . LEU A 1 83 ? 7.432 -6.696 -17.517 1.00 87.56 83 LEU A CA 1
ATOM 639 C C . LEU A 1 83 ? 6.819 -6.233 -18.846 1.00 87.56 83 LEU A C 1
ATOM 641 O O . LEU A 1 83 ? 7.531 -6.186 -19.850 1.00 87.56 83 LEU A O 1
ATOM 645 N N . SER A 1 84 ? 5.531 -5.877 -18.866 1.00 87.06 84 SER A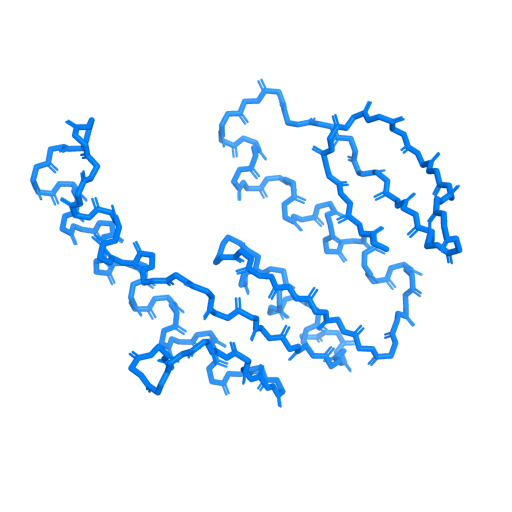 N 1
ATOM 646 C CA . SER A 1 84 ? 4.809 -5.451 -20.073 1.00 87.06 84 SER A CA 1
ATOM 647 C C . SER A 1 84 ? 4.792 -3.933 -20.290 1.00 87.06 84 SER A C 1
ATOM 649 O O . SER A 1 84 ? 4.228 -3.464 -21.278 1.00 87.06 84 SER A O 1
ATOM 651 N N . LYS A 1 85 ? 5.397 -3.140 -19.394 1.00 84.50 85 LYS A N 1
ATOM 652 C CA . LYS A 1 85 ? 5.380 -1.670 -19.469 1.00 84.50 85 LYS A CA 1
ATOM 653 C C . LYS A 1 85 ? 6.365 -1.146 -20.529 1.00 84.50 85 LYS A C 1
ATOM 655 O O . LYS A 1 85 ? 7.574 -1.228 -20.317 1.00 84.50 85 LYS A O 1
ATOM 660 N N . PRO A 1 86 ? 5.887 -0.531 -21.633 1.00 83.56 86 PRO A N 1
ATOM 661 C CA . PRO A 1 86 ? 6.726 -0.193 -22.792 1.00 83.56 86 PRO A CA 1
ATOM 662 C C . PRO A 1 86 ? 7.757 0.909 -22.517 1.00 83.56 86 PRO A C 1
ATOM 664 O O . PRO A 1 86 ? 8.722 1.058 -23.258 1.00 83.56 86 PRO A O 1
ATOM 667 N N . TYR A 1 87 ? 7.564 1.681 -21.448 1.00 84.94 87 TYR A N 1
ATOM 668 C CA . TYR A 1 87 ? 8.467 2.749 -21.026 1.00 84.94 87 TYR A CA 1
ATOM 669 C C . TYR A 1 87 ? 9.616 2.263 -20.125 1.00 84.94 87 TYR A C 1
ATOM 671 O O . TYR A 1 87 ? 10.506 3.048 -19.801 1.00 84.94 87 TYR A O 1
ATOM 679 N N . LEU A 1 88 ? 9.606 0.997 -19.689 1.00 86.25 88 LEU A N 1
ATOM 680 C CA . LEU A 1 88 ? 10.693 0.404 -18.913 1.00 86.25 88 LEU A CA 1
ATOM 681 C C . LEU A 1 88 ? 11.632 -0.363 -19.843 1.00 86.25 88 LEU A C 1
ATOM 683 O O . LEU A 1 88 ? 11.207 -1.192 -20.646 1.00 86.25 88 LEU A O 1
ATOM 687 N N . SER A 1 89 ? 12.938 -0.135 -19.707 1.00 91.38 89 SER A N 1
ATOM 688 C CA . SER A 1 89 ? 13.917 -0.986 -20.383 1.00 91.38 89 SER A CA 1
ATOM 689 C C . SER A 1 89 ? 13.858 -2.406 -19.807 1.00 91.38 89 SER A C 1
ATOM 691 O O . SER A 1 89 ? 13.615 -2.593 -18.614 1.00 91.38 89 SER A O 1
ATOM 693 N N . LYS A 1 90 ? 14.110 -3.427 -20.639 1.00 89.62 90 LYS A N 1
ATOM 694 C CA . LYS A 1 90 ? 14.028 -4.844 -20.225 1.00 89.62 90 LYS A CA 1
ATOM 695 C C . LYS A 1 90 ? 14.792 -5.164 -18.924 1.00 89.62 90 LYS A C 1
ATOM 697 O O . LYS A 1 90 ? 14.241 -5.903 -18.109 1.00 89.62 90 LYS A O 1
ATOM 702 N N . PRO A 1 91 ? 16.017 -4.647 -18.682 1.00 91.62 91 PRO A N 1
ATOM 703 C CA . PRO A 1 91 ? 16.720 -4.894 -17.423 1.00 91.62 91 PRO A CA 1
ATOM 704 C C . PRO A 1 91 ? 16.009 -4.267 -16.220 1.00 91.62 91 PRO A C 1
ATOM 706 O O . PRO A 1 91 ? 15.824 -4.932 -15.206 1.00 91.62 91 PRO A O 1
ATOM 709 N N . VAL A 1 92 ? 15.553 -3.016 -16.349 1.00 91.50 92 VAL A N 1
ATOM 710 C CA . VAL A 1 92 ? 14.848 -2.300 -15.275 1.00 91.50 92 VAL A CA 1
ATOM 711 C C . VAL A 1 92 ? 13.518 -2.980 -14.962 1.00 91.50 92 VAL A C 1
ATOM 713 O O . VAL A 1 92 ? 13.216 -3.214 -13.796 1.00 91.50 92 VAL A O 1
ATOM 716 N N . ALA A 1 93 ? 12.759 -3.365 -15.990 1.00 90.25 93 ALA A N 1
ATOM 717 C CA . ALA A 1 93 ? 11.501 -4.087 -15.839 1.00 90.25 93 ALA A CA 1
ATOM 718 C C . ALA A 1 93 ? 11.685 -5.402 -15.065 1.00 90.25 93 ALA A C 1
ATOM 720 O O . ALA A 1 93 ? 10.920 -5.680 -14.146 1.00 90.25 93 ALA A O 1
ATOM 721 N N . LYS A 1 94 ? 12.734 -6.182 -15.372 1.00 90.81 94 LYS A N 1
ATOM 722 C CA . LYS A 1 94 ? 13.055 -7.421 -14.643 1.00 90.81 94 LYS A CA 1
ATOM 723 C C . LYS A 1 94 ? 13.421 -7.172 -13.182 1.00 90.81 94 LYS A C 1
ATOM 725 O O . LYS A 1 94 ? 12.951 -7.905 -12.319 1.00 90.81 94 LYS A O 1
ATOM 730 N N . ILE A 1 95 ? 14.237 -6.153 -12.905 1.00 91.81 95 ILE A N 1
ATOM 731 C CA . ILE A 1 95 ? 14.633 -5.804 -11.532 1.00 91.81 95 ILE A CA 1
ATOM 732 C C . ILE A 1 95 ? 13.407 -5.387 -10.718 1.00 91.81 95 ILE A C 1
ATOM 734 O O . ILE A 1 95 ? 13.204 -5.894 -9.620 1.00 91.81 95 ILE A O 1
ATOM 738 N N . LEU A 1 96 ? 12.572 -4.498 -11.265 1.00 89.44 96 LEU A N 1
ATOM 739 C CA . LEU A 1 96 ? 11.358 -4.037 -10.593 1.00 89.44 96 LEU A CA 1
ATOM 740 C C . LEU A 1 96 ? 10.354 -5.177 -10.393 1.00 89.44 96 LEU A C 1
ATOM 742 O O . LEU A 1 96 ? 9.781 -5.279 -9.316 1.00 89.44 96 LEU A O 1
ATOM 746 N N . SER A 1 97 ? 10.180 -6.045 -11.393 1.00 89.88 97 SER A N 1
ATOM 747 C CA . SER A 1 97 ? 9.323 -7.232 -11.308 1.00 89.88 97 SER A CA 1
ATOM 748 C C . SER A 1 97 ? 9.769 -8.162 -10.177 1.00 89.88 97 SER A C 1
ATOM 750 O O . SER A 1 97 ? 8.973 -8.498 -9.307 1.00 89.88 97 SER A O 1
ATOM 752 N N . PHE A 1 98 ? 11.061 -8.497 -10.115 1.00 90.38 98 PHE A N 1
ATOM 753 C CA . PHE A 1 98 ? 11.607 -9.332 -9.045 1.00 90.38 98 PHE A CA 1
ATOM 754 C C . PHE A 1 98 ? 11.490 -8.677 -7.660 1.00 90.38 98 PHE A C 1
ATOM 756 O O . PHE A 1 98 ? 11.177 -9.349 -6.677 1.00 90.38 98 PHE A O 1
ATOM 763 N N . ALA A 1 99 ? 11.736 -7.367 -7.572 1.00 88.94 99 ALA A N 1
ATOM 764 C CA . ALA A 1 99 ? 11.597 -6.624 -6.325 1.00 88.94 99 ALA A CA 1
ATOM 765 C C . ALA A 1 99 ? 10.140 -6.599 -5.836 1.00 88.94 99 ALA A C 1
ATOM 767 O O . ALA A 1 99 ? 9.904 -6.817 -4.651 1.00 88.94 99 ALA A O 1
ATOM 768 N N . ALA A 1 100 ? 9.180 -6.379 -6.740 1.00 87.44 100 ALA A N 1
ATOM 769 C CA . ALA A 1 100 ? 7.753 -6.419 -6.436 1.00 87.44 100 ALA A CA 1
ATOM 770 C C . ALA A 1 100 ? 7.310 -7.815 -5.970 1.00 87.44 100 ALA A C 1
ATOM 772 O O . ALA A 1 100 ? 6.720 -7.927 -4.902 1.00 87.44 100 ALA A O 1
ATOM 773 N N . ASP A 1 101 ? 7.691 -8.872 -6.694 1.00 88.81 101 ASP A N 1
ATOM 774 C CA . ASP A 1 101 ? 7.368 -10.264 -6.342 1.00 88.81 101 ASP A CA 1
ATOM 775 C C . ASP A 1 101 ? 7.929 -10.644 -4.964 1.00 88.81 101 ASP A C 1
ATOM 777 O O . ASP A 1 101 ? 7.233 -11.192 -4.110 1.00 88.81 101 ASP A O 1
ATOM 781 N N . SER A 1 102 ? 9.188 -10.283 -4.705 1.00 87.88 102 SER A N 1
ATOM 782 C CA . SER A 1 102 ? 9.817 -10.514 -3.402 1.00 87.88 102 SER A CA 1
ATOM 783 C C . SER A 1 102 ? 9.114 -9.740 -2.284 1.00 87.88 102 SER A C 1
ATOM 785 O O . SER A 1 102 ? 8.973 -10.242 -1.168 1.00 87.88 102 SER A O 1
ATOM 787 N N . TYR A 1 103 ? 8.683 -8.508 -2.567 1.00 86.88 103 TYR A N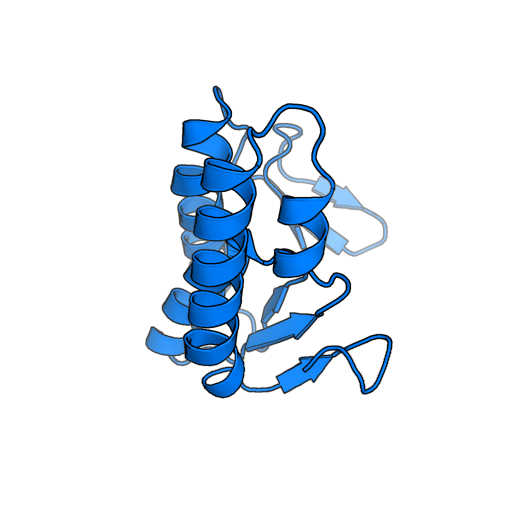 1
ATOM 788 C CA . TYR A 1 103 ? 7.996 -7.659 -1.603 1.00 86.88 103 TYR A CA 1
ATOM 789 C C . TYR A 1 103 ? 6.611 -8.203 -1.249 1.00 86.88 103 TYR A C 1
ATOM 791 O O . TYR A 1 103 ? 6.290 -8.316 -0.063 1.00 86.88 103 TYR A O 1
ATOM 799 N N . GLU A 1 104 ? 5.829 -8.602 -2.252 1.00 87.25 104 GLU A N 1
ATOM 800 C CA . GLU A 1 104 ? 4.514 -9.222 -2.080 1.00 87.25 104 GLU A CA 1
ATOM 801 C C . GLU A 1 104 ? 4.631 -10.505 -1.256 1.00 87.25 104 GLU A C 1
ATOM 803 O O . GLU A 1 104 ? 4.058 -10.581 -0.167 1.00 87.25 104 GLU A O 1
ATOM 808 N N . LYS A 1 105 ? 5.493 -11.444 -1.666 1.00 86.31 105 LYS A N 1
ATOM 809 C CA . LYS A 1 105 ? 5.730 -12.710 -0.944 1.00 86.31 105 LYS A CA 1
ATOM 810 C C . LYS A 1 105 ? 6.166 -12.521 0.505 1.00 86.31 105 LYS A C 1
ATOM 812 O O . LYS A 1 105 ? 5.896 -13.369 1.351 1.00 86.31 105 LYS A O 1
ATOM 817 N N . TYR A 1 106 ? 6.853 -11.425 0.815 1.00 87.38 106 TYR A N 1
ATOM 818 C CA . TYR A 1 106 ? 7.283 -11.126 2.177 1.00 87.38 106 TYR A CA 1
ATOM 819 C C . TYR A 1 106 ? 6.186 -10.479 3.038 1.00 87.38 106 TYR A C 1
ATOM 821 O O . TYR A 1 106 ? 6.178 -10.648 4.264 1.00 87.38 106 TYR A O 1
ATOM 829 N N . LYS A 1 107 ? 5.300 -9.680 2.435 1.00 86.62 107 LYS A N 1
ATOM 830 C CA . LYS A 1 107 ? 4.315 -8.855 3.154 1.00 86.62 107 LYS A CA 1
ATOM 831 C C . LYS A 1 107 ? 2.946 -9.505 3.241 1.00 86.62 107 LYS A C 1
ATOM 833 O O . LYS A 1 107 ? 2.353 -9.488 4.316 1.00 86.62 107 LYS A O 1
ATOM 838 N N . VAL A 1 108 ? 2.479 -10.084 2.145 1.00 86.50 108 VAL A N 1
ATOM 839 C CA . VAL A 1 108 ? 1.140 -10.657 2.006 1.00 86.50 108 VAL A CA 1
ATOM 840 C C . VAL A 1 108 ? 0.852 -11.746 3.057 1.00 86.50 108 VAL A C 1
ATOM 842 O O . VAL A 1 108 ? -0.179 -11.642 3.722 1.00 86.50 108 VAL A O 1
ATOM 845 N N . PRO A 1 109 ? 1.770 -12.690 3.369 1.00 87.12 109 PRO A N 1
ATOM 846 C CA . PRO A 1 109 ? 1.523 -13.706 4.402 1.00 87.12 109 PRO A CA 1
ATOM 847 C C . PRO A 1 109 ? 1.368 -13.165 5.832 1.00 87.12 109 PRO A C 1
ATOM 849 O O . PRO A 1 109 ? 1.019 -13.916 6.737 1.00 87.12 109 PRO A O 1
ATOM 852 N N . LYS A 1 110 ? 1.678 -11.885 6.071 1.00 88.88 110 LYS A N 1
ATOM 853 C CA . LYS A 1 110 ? 1.555 -11.240 7.389 1.00 88.88 110 LYS A CA 1
ATOM 854 C C . LYS A 1 110 ? 0.190 -10.588 7.607 1.00 88.88 110 LYS A C 1
ATOM 856 O O . LYS A 1 110 ? -0.053 -10.047 8.687 1.00 88.88 110 LYS A O 1
ATOM 861 N N . LEU A 1 111 ? -0.654 -10.564 6.580 1.00 90.94 111 LEU A N 1
ATOM 862 C CA . LEU A 1 111 ? -1.995 -9.989 6.624 1.00 90.94 111 LEU A CA 1
ATOM 863 C C . LEU A 1 111 ? -3.000 -11.018 7.159 1.00 90.94 111 LEU A C 1
ATOM 865 O O . LEU A 1 111 ? -2.690 -12.201 7.267 1.00 90.94 111 LEU A O 1
ATOM 869 N N . ASP A 1 112 ? -4.195 -10.564 7.537 1.00 93.62 112 ASP A N 1
ATOM 870 C CA . ASP A 1 112 ? -5.214 -11.436 8.144 1.00 93.62 112 ASP A CA 1
ATOM 871 C C . ASP A 1 112 ? -6.032 -12.205 7.104 1.00 93.62 112 ASP A C 1
ATOM 873 O O . ASP A 1 112 ? -6.682 -13.196 7.432 1.00 93.62 112 ASP A O 1
ATOM 877 N N . GLY A 1 113 ? -6.012 -11.752 5.852 1.00 90.31 113 GLY A N 1
ATOM 878 C CA . GLY A 1 113 ? -6.700 -12.401 4.752 1.00 90.31 113 GLY A CA 1
ATOM 879 C C . GLY A 1 113 ? -6.289 -11.830 3.404 1.00 90.31 113 GLY A C 1
ATOM 880 O O . GLY A 1 113 ? -5.836 -10.686 3.304 1.00 90.31 113 GLY A O 1
ATOM 881 N N . ILE A 1 114 ? -6.469 -12.648 2.373 1.00 87.81 114 ILE A N 1
ATOM 882 C CA . ILE A 1 114 ? -6.268 -12.278 0.976 1.00 87.81 114 ILE A CA 1
ATOM 883 C C . ILE A 1 114 ? -7.550 -12.638 0.237 1.00 87.81 114 ILE A C 1
ATOM 885 O O . ILE A 1 114 ? -8.041 -13.763 0.355 1.00 87.81 114 ILE A O 1
ATOM 889 N N . ILE A 1 115 ? -8.086 -11.680 -0.501 1.00 87.69 115 ILE A N 1
ATOM 890 C CA . ILE A 1 115 ? -9.124 -11.891 -1.499 1.00 87.69 115 ILE A CA 1
ATOM 891 C C . ILE A 1 115 ? -8.407 -11.875 -2.844 1.00 87.69 115 ILE A C 1
ATOM 893 O O . ILE A 1 115 ? -7.544 -11.034 -3.077 1.00 87.69 115 ILE A O 1
ATOM 897 N N . SER A 1 116 ? -8.688 -12.846 -3.704 1.00 82.44 116 SER A N 1
ATOM 898 C CA . SER A 1 116 ? -8.139 -12.862 -5.054 1.00 82.44 116 SER A CA 1
ATOM 899 C C . SER A 1 116 ? -9.171 -13.387 -6.037 1.00 82.44 116 SER A C 1
ATOM 901 O O . SER A 1 116 ? -10.000 -14.241 -5.709 1.00 82.44 116 SER A O 1
ATOM 903 N N . ALA A 1 117 ? -9.136 -12.856 -7.259 1.00 76.81 117 ALA A N 1
ATOM 904 C CA . ALA A 1 117 ? -10.069 -13.250 -8.310 1.00 76.81 117 ALA A CA 1
ATOM 905 C C . ALA A 1 117 ? -9.783 -14.664 -8.851 1.00 76.81 117 ALA A C 1
ATOM 907 O O . ALA A 1 117 ? -10.677 -15.311 -9.397 1.00 76.81 117 ALA A O 1
ATOM 908 N N . THR A 1 118 ? -8.544 -15.156 -8.712 1.00 72.19 118 THR A N 1
ATOM 909 C CA . THR A 1 118 ? -8.129 -16.481 -9.192 1.00 72.19 118 THR A CA 1
ATOM 910 C C . THR A 1 118 ? -7.167 -17.164 -8.213 1.00 72.19 118 THR A C 1
ATOM 912 O O . THR A 1 118 ? -6.394 -16.482 -7.539 1.00 72.19 118 THR A O 1
ATOM 915 N N . PRO A 1 119 ? -7.150 -18.512 -8.148 1.00 66.00 119 PRO A N 1
ATOM 916 C CA . PRO A 1 119 ? -6.216 -19.254 -7.298 1.00 66.00 119 PRO A CA 1
ATOM 917 C C . PRO A 1 119 ? -4.732 -18.994 -7.589 1.00 66.00 119 PRO A C 1
ATOM 919 O O . PRO A 1 119 ? -3.910 -19.260 -6.716 1.00 66.00 119 PRO A O 1
ATOM 922 N N . ASP A 1 120 ? -4.405 -18.508 -8.790 1.00 64.06 120 ASP A N 1
ATOM 923 C CA . ASP A 1 120 ? -3.036 -18.254 -9.255 1.00 64.06 120 ASP A CA 1
ATOM 924 C C . ASP A 1 120 ? -2.455 -16.924 -8.742 1.00 64.06 120 ASP A C 1
ATOM 926 O O . ASP A 1 120 ? -1.259 -16.679 -8.888 1.00 64.06 120 ASP A O 1
ATOM 930 N N . ILE A 1 121 ? -3.289 -16.076 -8.129 1.00 59.31 121 ILE A N 1
ATOM 931 C CA . ILE A 1 121 ? -2.898 -14.821 -7.482 1.00 59.31 121 ILE A CA 1
ATOM 932 C C . ILE A 1 121 ? -2.976 -15.059 -5.965 1.00 59.31 121 ILE A C 1
ATOM 934 O O . ILE A 1 121 ? -4.074 -15.089 -5.400 1.00 59.31 121 ILE A O 1
ATOM 938 N N . ARG A 1 122 ? -1.832 -15.326 -5.318 1.00 52.94 122 ARG A N 1
ATOM 939 C CA . ARG A 1 122 ? -1.706 -15.615 -3.875 1.00 52.94 122 ARG A CA 1
ATOM 940 C C . ARG A 1 122 ? -0.397 -15.099 -3.297 1.00 52.94 122 ARG A C 1
ATOM 942 O O . ARG A 1 122 ? 0.646 -15.308 -3.954 1.00 52.94 122 ARG A O 1
#

Radius of gyration: 15.44 Å; chains: 1; bounding box: 42×36×39 Å

pLDDT: mean 88.14, std 7.91, range [52.94, 97.75]

Foldseek 3Di:
DEEAPQPAWDADPNDTYHHLYHDPDPVCVLPVPLVSSLVVVVVVVDQEAEEEDLSNLVSQVSCVVVVHAYEYEDEDLVLVVLCVDPPDDNVRSNVVSVVSVVSCVVRVVSHPYYHYPDPVRD

Organism: NCBI:txid43658

Sequence (122 aa):
LVVADGQGDETKDGVNIFDVGTASSRFSRILKMPKEVAVKGLELNADVYHMHDPELLTVANLLKNNGKKVIFDAHEDFPKQLLSKPYLSKPVAKILSFAADSYEKYKVPKLDGIISATPDIR

Secondary structure (DSSP, 8-state):
-EE-SSS--EEETTEEEEE----SSHHHHHHTHHHHHHHHHHHHT-SEEEE--GGGHHHHHHHHHTT-EEEEEE---HHHHHHT-TTS-HHHHHHHHHHHHHHHHHHGGGSSEEEESSTT--

=== Feature glossary ===
The features interleaved in this record are:

— What the protein is —

Sequence gives the chain of amino acids in standard one-letter code (A=alanine, C=cysteine, …, Y=tyrosine), read N→C. It is the only feature that is directly encoded by the gene; all structural features are derived from the folded form of this sequence.

Database cross-references. InterPro integrates a dozen domain/family signature databases into unified entries with residue-range hits. GO terms attach function/process/location labels with evidence codes. CATH codes position the fold in a four-level structural taxonomy. Organism is the NCBI-taxonomy species name.

— Where its atoms are —

Atomic coordinates in PDBx/mmCIF format — the same representation the Protein Data Bank distributes. Each line of the _atom_site loop places one backbone atom in Cartesian space (units: ångströms, origin: arbitrary).

The six renders are orthographic views along the three Cartesian axes in both directions. Representation (cartoon, sticks, or surface) and color scheme (sequence-rainbow or by-chain) vary across proteins so the training set covers all the common visualization conventions.

— Local backbone conformation —

Eight-state secondary structure (DSSP): H is the canonical α-helix, G the tighter 3₁₀-helix, I the wider π-helix; E/B are β-structure, T and S are turns and bends, and '-' is everything else. DSSP derives these from the pattern of main-chain N–H···O=C hydrogen bonds, not from the sequence.

P-SEA three-state annotation labels each residue as helix, strand, or coil based purely on the geometry of the Cα trace. It serves as a fallback when the full backbone (and thus DSSP) is unavailable.

The φ/ψ torsion pair specifies the backbone conformation at each residue. φ rotates about the N–Cα bond, ψ about the Cα–C bond. Steric clashes forbid most of the (φ, ψ) plane — the allowed regions (α-helix basin, β-sheet basin, left-handed helix) are the Ramachandran-allowed regions.

— Global shape and packing —

The geometric summary reports three shape descriptors. Rg (radius of gyration) measures how spread out the Cα atoms are about their centre of mass; compact globular proteins have small Rg, elongated or unfolded ones large. Cα contacts (<8 Å, |i−j|>4) count long-range residue pairs in spatial proximity — high for tightly packed folds, near zero for rods or random coil. The bounding-box extents give the protein's footprint along x, y, z in Å.

Solvent-accessible surface area (SASA) is the area in Å² traced out by the centre of a 1.4 Å probe sphere (a water molecule) rolled over the protein's van der Waals surface (Shrake–Rupley / Lee–Richards construction). Buried residues have near-zero SASA; fully exposed residues can exceed 200 Å². The total SASA scales roughly with the number of surface residues.

The contact map is a binary N×N matrix image: pixel (i, j) is dark where Cα_i and Cα_j are within 8 Å and |i−j|>4. Because the |i−j|>4 filter removes local helical contacts, off-diagonal stripes parallel to the main diagonal indicate parallel β-sheets; stripes perpendicular to it indicate antiparallel β-sheets. The Ramachandran plot scatters every residue's (φ, ψ) pair against the sterically allowed regions. The PAE heatmap renders the predicted-aligned-error matrix.

— Structural neighborhood —

3Di is Foldseek's structural alphabet. Each residue is assigned one of twenty discrete states based on how its Cα sits relative to its spatial (not sequential) neighbors. Aligning 3Di strings finds structural homologs roughly as well as full 3D superposition, but orders of magnitude faster.

Nearest PDB neighbors are the top structural matches found by Foldseek when searching this structure against the entire Protein Data Bank. Each hit reports a TM-score (0 to 1; >0.5 almost always implies the same fold) and an E-value. These are *structural* homologs — they may share no detectable sequence similarity.

— Confidence and disorder —

For AlphaFold models, the B-factor field carries pLDDT — the model's own estimate of local accuracy on a 0–100 scale. Regions with pLDDT<50 should be treated as essentially unmodeled; they often correspond to intrinsically disordered segments.

Crystallographic B-factors measure how much each atom's electron density is smeared out, in Å². They rise in mobile loops and surface residues and fall in the buried interior. In AlphaFold models this column is repurposed to hold pLDDT instead.

Predicted aligned error is AlphaFold's pairwise confidence. Unlike pLDDT (per-residue), PAE is per-residue-pair and captures whether two parts of the structure are correctly placed relative to each other. Units are ångströms of expected positional error.